Protein AF-A0A5N5UZD0-F1 (afdb_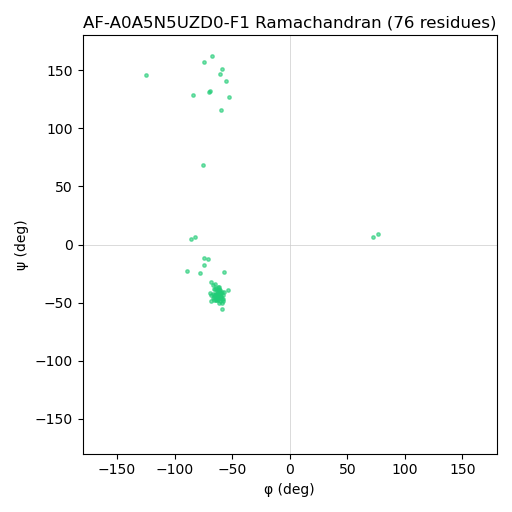monomer)

Organism: NCBI:txid1226750

Secondary structure (DSSP, 8-state):
-PPP----SB-TTSPBPHHHHHHHHHHHHHHHHHHHHHHHHSHHHHHHHHHHHHHHHHHHHHHHHHHHHHHHHHHH--

Sequence (78 aa):
MPVAPEDTGYTPGGVPTFESVREKIETRYGTAIGAAELAAETPEGRSVDELYEERQRAAAERLAQIRESMKKDMTKDQ

Foldseek 3Di:
DDDDPDPPCADPVRHGDPVSVVVVVVVVVVCVVVVVVVVCPDPVNVVVVVVVVVVVVVVVVVVVVVVVVVVVVVVVVD

Solvent-accessible surface area (backbone atoms only — not comparable to full-atom values): 4566 Å² total; per-residue (Å²): 130,87,78,74,84,73,89,74,40,46,44,98,87,70,46,70,34,70,67,43,53,50,53,52,49,53,53,51,52,58,48,55,64,53,46,56,56,56,49,44,71,33,74,68,36,46,52,52,52,51,55,50,50,51,51,51,50,54,52,52,52,53,52,50,53,51,55,49,51,54,52,52,53,60,66,70,80,108

pLDDT: mean 84.04, std 11.86, range [45.97, 97.25]

Mean predicted aligned error: 11.86 Å

Structure (mmCIF, N/CA/C/O backbone):
data_AF-A0A5N5UZD0-F1
#
_entry.id   AF-A0A5N5UZD0-F1
#
loop_
_atom_site.group_PDB
_atom_site.id
_atom_site.type_symbol
_atom_site.label_atom_id
_atom_site.label_alt_id
_atom_site.label_comp_id
_atom_site.label_asym_id
_atom_site.label_entity_id
_atom_site.label_seq_id
_atom_site.pdbx_PDB_ins_code
_atom_site.Cartn_x
_atom_site.Cartn_y
_atom_site.Cartn_z
_atom_site.occupancy
_atom_site.B_iso_or_equiv
_atom_site.auth_seq_id
_atom_site.auth_comp_id
_atom_site.auth_asym_id
_atom_site.auth_atom_id
_atom_site.pdbx_PDB_model_num
ATOM 1 N N . MET A 1 1 ? 29.231 11.186 -40.155 1.00 45.97 1 MET A N 1
ATOM 2 C CA . MET A 1 1 ? 29.730 10.346 -39.043 1.00 45.97 1 MET A CA 1
ATOM 3 C C . MET A 1 1 ? 28.726 9.219 -38.849 1.00 45.97 1 MET A C 1
ATOM 5 O O . MET A 1 1 ? 27.542 9.536 -38.910 1.00 45.97 1 MET A O 1
ATOM 9 N N . PRO A 1 2 ? 29.127 7.944 -38.697 1.00 54.59 2 PRO A N 1
ATOM 10 C CA . PRO A 1 2 ? 28.174 6.910 -38.310 1.00 54.59 2 PRO A CA 1
ATOM 11 C C . PRO A 1 2 ? 27.739 7.160 -36.859 1.00 54.59 2 PRO A C 1
ATOM 13 O O . PRO A 1 2 ? 28.578 7.445 -36.005 1.00 54.59 2 PRO A O 1
ATOM 16 N N . VAL A 1 3 ? 26.431 7.122 -36.614 1.00 59.59 3 VAL A N 1
ATOM 17 C CA . VAL A 1 3 ? 25.843 7.243 -35.275 1.00 59.59 3 VAL A CA 1
ATOM 18 C C . VAL A 1 3 ? 26.171 5.978 -34.477 1.00 59.59 3 VAL A C 1
ATOM 20 O O . VAL A 1 3 ? 26.055 4.869 -35.002 1.00 59.59 3 VAL A O 1
ATOM 23 N N . ALA A 1 4 ? 26.665 6.139 -33.249 1.00 61.91 4 ALA A N 1
ATOM 24 C CA . ALA A 1 4 ? 26.890 5.018 -32.339 1.00 61.91 4 ALA A CA 1
ATOM 25 C C . ALA A 1 4 ? 25.551 4.303 -32.070 1.00 61.91 4 ALA A C 1
ATOM 27 O O . ALA A 1 4 ? 24.519 4.975 -32.077 1.00 61.91 4 ALA A O 1
ATOM 28 N N . PRO A 1 5 ? 25.530 2.972 -31.868 1.00 60.41 5 PR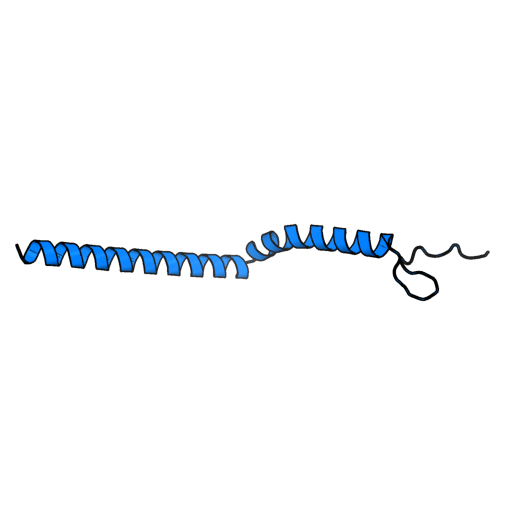O A N 1
ATOM 29 C CA . PRO A 1 5 ? 24.292 2.273 -31.556 1.00 60.41 5 PRO A CA 1
ATOM 30 C C . PRO A 1 5 ? 23.708 2.856 -30.268 1.00 60.41 5 PRO A C 1
ATOM 32 O O . PRO A 1 5 ? 24.329 2.795 -29.211 1.00 60.41 5 PRO A O 1
ATOM 35 N N . GLU A 1 6 ? 22.533 3.464 -30.400 1.00 63.34 6 GLU A N 1
ATOM 36 C CA . GLU A 1 6 ? 21.706 3.941 -29.300 1.00 63.34 6 GLU A CA 1
ATOM 37 C C . GLU A 1 6 ? 21.512 2.769 -28.316 1.00 63.34 6 GLU A C 1
ATOM 39 O O . GLU A 1 6 ? 21.096 1.680 -28.735 1.00 63.34 6 GLU A O 1
ATOM 44 N N . ASP A 1 7 ? 21.802 2.957 -27.026 1.00 69.44 7 ASP A N 1
ATOM 45 C CA . ASP A 1 7 ? 21.530 1.946 -25.995 1.00 69.44 7 ASP A CA 1
ATOM 46 C C . ASP A 1 7 ? 20.027 1.929 -25.692 1.00 69.44 7 ASP A C 1
ATOM 48 O O . ASP A 1 7 ? 19.537 2.408 -24.674 1.00 69.44 7 ASP A O 1
ATOM 52 N N . THR A 1 8 ? 19.252 1.467 -26.672 1.00 82.12 8 THR A N 1
ATOM 53 C CA . THR A 1 8 ? 17.787 1.484 -26.616 1.00 82.12 8 THR A CA 1
ATOM 54 C C . THR A 1 8 ? 17.231 0.482 -25.607 1.00 82.12 8 THR A C 1
ATOM 56 O O . THR A 1 8 ? 16.035 0.502 -25.329 1.00 82.12 8 THR A O 1
ATOM 59 N N . GLY A 1 9 ? 18.061 -0.435 -25.097 1.00 85.00 9 GLY A N 1
ATOM 60 C CA . GLY A 1 9 ? 17.605 -1.600 -24.344 1.00 85.00 9 GLY A CA 1
ATOM 61 C C . GLY A 1 9 ? 16.928 -2.672 -25.210 1.00 85.00 9 GLY A C 1
ATOM 62 O O . GLY A 1 9 ? 16.428 -3.661 -24.678 1.00 85.00 9 GLY A O 1
ATOM 63 N N . TYR A 1 10 ? 16.927 -2.520 -26.539 1.00 88.81 10 TYR A N 1
ATOM 64 C CA . TYR A 1 10 ? 16.395 -3.495 -27.489 1.00 88.81 10 TYR A CA 1
ATOM 65 C C . TYR A 1 10 ? 17.452 -3.880 -28.526 1.00 88.81 10 TYR A C 1
ATOM 67 O O . TYR A 1 10 ? 18.283 -3.086 -28.959 1.00 88.81 10 TYR A O 1
ATOM 75 N N . THR A 1 11 ? 17.405 -5.138 -28.948 1.00 87.62 11 THR A N 1
ATOM 76 C CA . THR A 1 11 ? 18.142 -5.629 -30.114 1.00 87.62 11 THR A CA 1
ATOM 77 C C . THR A 1 11 ? 17.589 -4.996 -31.401 1.00 87.62 11 THR A C 1
ATOM 79 O O . THR A 1 11 ? 16.434 -4.563 -31.421 1.00 87.62 11 THR A O 1
ATOM 82 N N . PRO A 1 12 ? 18.336 -5.016 -32.523 1.00 86.00 12 PRO A N 1
ATOM 83 C CA . PRO A 1 12 ? 17.841 -4.506 -33.807 1.00 86.00 12 PRO A CA 1
ATOM 84 C C . PRO A 1 12 ? 16.542 -5.169 -34.299 1.00 86.00 12 PRO A C 1
ATOM 86 O O . PRO A 1 12 ? 15.801 -4.573 -35.073 1.00 86.00 12 PRO A O 1
ATOM 89 N N . GLY A 1 13 ? 16.249 -6.393 -33.841 1.00 89.31 13 GLY A N 1
ATOM 90 C CA . GLY A 1 13 ? 14.991 -7.098 -34.113 1.00 89.31 13 GLY A CA 1
ATOM 91 C C . GLY A 1 13 ? 13.826 -6.694 -33.201 1.00 89.31 13 GLY A C 1
ATOM 92 O O . GLY A 1 13 ? 12.785 -7.342 -33.237 1.00 89.31 13 GLY A O 1
ATOM 93 N N . GLY A 1 14 ? 14.001 -5.678 -32.351 1.00 89.69 14 GLY A N 1
ATOM 94 C CA . GLY A 1 14 ? 12.985 -5.202 -31.410 1.00 89.69 14 GLY A CA 1
ATOM 95 C C . GLY A 1 14 ? 12.797 -6.088 -30.175 1.00 89.69 14 GLY A C 1
ATOM 96 O O . GLY A 1 14 ? 11.858 -5.878 -29.412 1.00 89.69 14 GLY A O 1
ATOM 97 N N . VAL A 1 15 ? 13.668 -7.078 -29.951 1.00 94.38 15 VAL A N 1
ATOM 98 C CA . VAL A 1 15 ? 13.622 -7.927 -28.748 1.00 94.38 15 VAL A CA 1
ATOM 99 C C . VAL A 1 15 ? 14.356 -7.216 -27.608 1.00 94.38 15 VAL A C 1
ATOM 101 O O . VAL A 1 15 ? 15.501 -6.820 -27.834 1.00 94.38 15 VAL A O 1
ATOM 104 N N . PRO A 1 16 ? 13.763 -7.066 -26.408 1.00 92.00 16 PRO A N 1
ATOM 105 C CA . PRO A 1 16 ? 14.444 -6.484 -25.253 1.00 92.00 16 PRO A CA 1
ATOM 106 C C . PRO A 1 16 ? 15.748 -7.214 -24.929 1.00 92.00 16 PRO A C 1
ATOM 108 O O . PRO A 1 16 ? 15.809 -8.445 -24.980 1.00 92.00 16 PRO A O 1
ATOM 111 N N . THR A 1 17 ? 16.784 -6.469 -24.557 1.00 93.00 17 THR A N 1
ATOM 112 C CA . THR A 1 17 ? 18.008 -7.058 -24.014 1.00 93.00 17 THR A CA 1
ATOM 113 C C . THR A 1 17 ? 17.769 -7.529 -22.583 1.00 93.00 17 THR A C 1
ATOM 115 O O . THR A 1 17 ? 16.876 -7.055 -21.877 1.00 93.00 17 THR A O 1
ATOM 118 N N . PHE A 1 18 ? 18.586 -8.478 -22.134 1.00 93.31 18 PHE A N 1
ATOM 119 C CA . PHE A 1 18 ? 18.503 -8.978 -20.767 1.00 93.31 18 PHE A CA 1
ATOM 120 C C . PHE A 1 18 ? 18.732 -7.873 -19.724 1.00 93.31 18 PHE A C 1
ATOM 122 O O . PHE A 1 18 ? 17.982 -7.798 -18.754 1.00 93.31 18 PHE A O 1
ATOM 129 N N . GLU A 1 19 ? 19.700 -6.983 -19.958 1.00 92.69 19 GLU A N 1
ATOM 130 C CA . GLU A 1 19 ? 19.974 -5.850 -19.066 1.00 92.69 19 GLU A CA 1
ATOM 131 C C . GLU A 1 19 ? 18.769 -4.905 -18.961 1.00 92.69 19 GLU A C 1
ATOM 133 O O . GLU A 1 19 ? 18.359 -4.572 -17.853 1.00 92.69 19 GLU A O 1
ATOM 138 N N . SER A 1 20 ? 18.104 -4.584 -20.079 1.00 91.44 20 SER A N 1
ATOM 139 C CA . SER A 1 20 ? 16.895 -3.744 -20.063 1.00 91.44 20 SER A CA 1
ATOM 140 C C . SER A 1 20 ? 15.746 -4.378 -19.271 1.00 91.44 20 SER A C 1
ATOM 142 O O . SER A 1 20 ? 15.028 -3.701 -18.531 1.00 91.44 20 SER A O 1
ATOM 144 N N . VAL A 1 21 ? 15.564 -5.697 -19.389 1.00 95.00 21 VAL A N 1
ATOM 145 C CA . VAL A 1 21 ? 14.546 -6.417 -18.610 1.00 95.00 21 VAL A CA 1
ATOM 146 C C . VAL A 1 21 ? 14.908 -6.439 -17.126 1.00 95.00 21 VAL A C 1
ATOM 148 O O . VAL A 1 21 ? 14.028 -6.199 -16.298 1.00 95.00 21 VAL A O 1
ATOM 151 N N . ARG A 1 22 ? 16.177 -6.691 -16.784 1.00 94.94 22 ARG A N 1
ATOM 152 C CA . ARG A 1 22 ? 16.671 -6.674 -15.401 1.00 94.94 22 ARG A CA 1
ATOM 153 C C . ARG A 1 22 ? 16.436 -5.311 -14.755 1.00 94.94 22 ARG A C 1
ATOM 155 O O . ARG A 1 22 ? 15.744 -5.244 -13.743 1.00 94.94 22 ARG A O 1
ATOM 162 N N . GLU A 1 23 ? 16.928 -4.241 -15.371 1.00 92.81 23 GLU A N 1
ATOM 163 C CA . GLU A 1 23 ? 16.793 -2.871 -14.867 1.00 92.81 23 GLU A CA 1
ATOM 164 C C . GLU A 1 2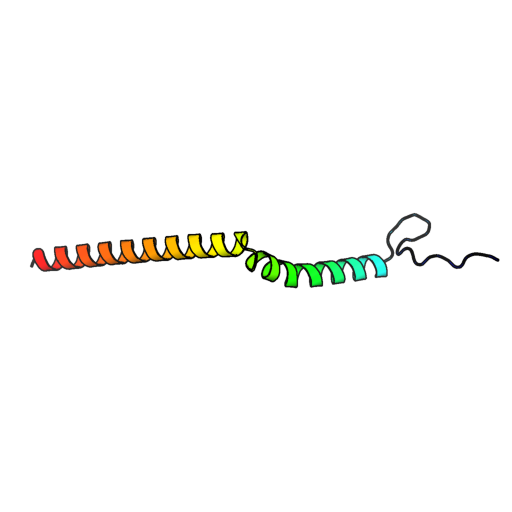3 ? 15.318 -2.490 -14.671 1.00 92.81 23 GLU A C 1
ATOM 166 O O . GLU A 1 23 ? 14.931 -1.907 -13.655 1.00 92.81 23 GLU A O 1
ATOM 171 N N . LYS A 1 24 ? 14.448 -2.889 -15.606 1.00 93.31 24 LYS A N 1
ATOM 172 C CA . LYS A 1 24 ? 13.004 -2.649 -15.513 1.00 93.31 24 LYS A CA 1
ATOM 173 C C . LYS A 1 24 ? 12.356 -3.396 -14.349 1.00 93.31 24 LYS A C 1
ATOM 175 O O . LYS A 1 24 ? 11.438 -2.859 -13.726 1.00 93.31 24 LYS A O 1
ATOM 180 N N . ILE A 1 25 ? 12.784 -4.628 -14.071 1.00 93.81 25 ILE A N 1
ATOM 181 C CA . ILE A 1 25 ? 12.300 -5.408 -12.925 1.00 93.81 25 ILE A CA 1
ATOM 182 C C . ILE A 1 25 ? 12.778 -4.770 -11.623 1.00 93.81 25 ILE A C 1
ATOM 184 O O . ILE A 1 25 ? 11.955 -4.544 -10.741 1.00 93.81 25 ILE A O 1
ATOM 188 N N . GLU A 1 26 ? 14.062 -4.436 -11.520 1.00 93.19 26 GLU A N 1
ATOM 189 C CA . GLU A 1 26 ? 14.649 -3.812 -10.330 1.00 93.19 26 GLU A CA 1
ATOM 190 C C . GLU A 1 26 ? 13.993 -2.464 -10.021 1.00 93.19 26 GLU A C 1
ATOM 192 O O . GLU A 1 26 ? 13.556 -2.233 -8.893 1.00 93.19 26 GLU A O 1
ATOM 197 N N . THR A 1 27 ? 13.806 -1.622 -11.041 1.00 89.62 27 THR A N 1
ATOM 198 C CA . THR A 1 27 ? 13.103 -0.339 -10.911 1.00 89.62 27 THR A CA 1
ATOM 199 C C . THR A 1 27 ? 11.678 -0.540 -10.402 1.00 89.62 27 THR A C 1
ATOM 201 O O . THR A 1 27 ? 11.273 0.082 -9.422 1.00 89.62 27 THR A O 1
ATOM 204 N N . ARG A 1 28 ? 10.907 -1.446 -11.024 1.00 88.56 28 ARG A N 1
ATOM 205 C CA . ARG A 1 28 ? 9.522 -1.722 -10.606 1.00 88.56 28 ARG A CA 1
ATOM 206 C C . ARG A 1 28 ? 9.444 -2.285 -9.197 1.00 88.56 28 ARG A C 1
ATOM 208 O O . ARG A 1 28 ? 8.537 -1.919 -8.459 1.00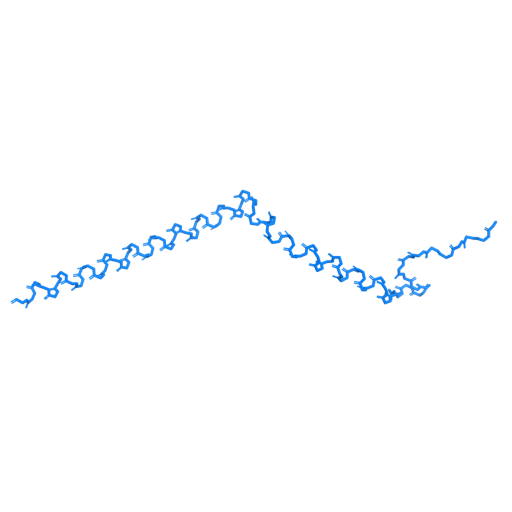 88.56 28 ARG A O 1
ATOM 215 N N . TYR A 1 29 ? 10.367 -3.169 -8.841 1.00 86.25 29 TYR A N 1
ATOM 216 C CA . TYR A 1 29 ? 10.432 -3.759 -7.515 1.00 86.25 29 TYR A CA 1
ATOM 217 C C . TYR A 1 29 ? 10.731 -2.693 -6.454 1.00 86.25 29 TYR A C 1
ATOM 219 O O . TYR A 1 29 ? 9.995 -2.588 -5.476 1.00 86.25 29 TYR A O 1
ATOM 227 N N . GLY A 1 30 ? 11.728 -1.835 -6.692 1.00 84.81 30 GLY A N 1
ATOM 228 C CA . GLY A 1 30 ? 12.042 -0.708 -5.811 1.00 84.81 30 GLY A CA 1
ATOM 229 C C . GLY A 1 30 ? 10.871 0.266 -5.655 1.00 84.81 30 GLY A C 1
ATOM 230 O O . GLY A 1 30 ? 10.532 0.647 -4.536 1.00 84.81 30 GLY A O 1
ATOM 231 N N . THR A 1 31 ? 10.190 0.618 -6.752 1.00 80.44 31 THR A N 1
ATOM 232 C CA . THR A 1 31 ? 8.988 1.465 -6.697 1.00 80.44 31 THR A CA 1
ATOM 233 C C . THR A 1 31 ? 7.848 0.797 -5.932 1.00 80.44 31 THR A C 1
ATOM 235 O O . THR A 1 31 ? 7.190 1.463 -5.142 1.00 80.44 31 THR A O 1
ATOM 238 N N . ALA A 1 32 ? 7.604 -0.500 -6.138 1.00 76.06 32 ALA A N 1
ATOM 239 C CA . ALA A 1 32 ? 6.506 -1.211 -5.486 1.00 76.06 32 ALA A CA 1
ATOM 240 C C . ALA A 1 32 ? 6.650 -1.239 -3.957 1.00 76.06 32 ALA A C 1
ATOM 242 O O . ALA A 1 32 ? 5.645 -1.113 -3.262 1.00 76.06 32 ALA A O 1
ATOM 243 N N . ILE A 1 33 ? 7.881 -1.352 -3.446 1.00 80.00 33 ILE A N 1
ATOM 244 C CA . ILE A 1 33 ? 8.153 -1.304 -2.004 1.00 80.00 33 ILE A CA 1
ATOM 245 C C . ILE A 1 33 ? 7.727 0.050 -1.417 1.00 80.00 33 ILE A C 1
ATOM 247 O O . ILE A 1 33 ? 6.971 0.078 -0.453 1.00 80.00 33 ILE A O 1
ATOM 251 N N . GLY A 1 34 ? 8.143 1.168 -2.019 1.00 73.25 34 GLY A N 1
ATOM 252 C CA . GLY A 1 34 ? 7.811 2.504 -1.499 1.00 73.25 34 GLY A CA 1
ATOM 253 C C . GLY A 1 34 ? 6.387 2.978 -1.819 1.00 73.25 34 GLY A C 1
ATOM 254 O O . GLY A 1 34 ? 5.826 3.807 -1.108 1.00 73.25 34 GLY A O 1
ATOM 255 N N . ALA A 1 35 ? 5.772 2.458 -2.884 1.00 74.12 35 ALA A N 1
ATOM 256 C CA . ALA A 1 35 ? 4.450 2.897 -3.322 1.00 74.12 35 ALA A CA 1
ATOM 257 C C . ALA A 1 35 ? 3.336 2.515 -2.339 1.00 74.12 35 ALA A C 1
ATOM 259 O O . ALA A 1 35 ? 2.368 3.260 -2.221 1.00 74.12 35 ALA A O 1
ATOM 260 N N . ALA A 1 36 ? 3.459 1.383 -1.638 1.00 71.31 36 ALA A N 1
ATOM 261 C CA . ALA A 1 36 ? 2.470 0.966 -0.645 1.00 71.31 36 ALA A CA 1
ATOM 262 C C . ALA A 1 36 ? 2.442 1.912 0.567 1.00 71.31 36 ALA A C 1
ATOM 264 O O . ALA A 1 36 ? 1.365 2.303 1.008 1.00 71.31 36 ALA A O 1
ATOM 265 N N . GLU A 1 37 ? 3.616 2.326 1.053 1.00 73.38 37 GLU A N 1
ATOM 266 C CA . GLU A 1 37 ? 3.748 3.288 2.155 1.00 73.38 37 GLU A CA 1
ATOM 267 C C . GLU A 1 37 ? 3.182 4.657 1.755 1.00 73.38 37 GLU A C 1
ATOM 269 O O . GLU A 1 37 ? 2.324 5.204 2.444 1.00 73.38 37 GLU A O 1
ATOM 274 N N . LEU A 1 38 ? 3.559 5.161 0.574 1.00 73.25 38 LEU A N 1
ATOM 275 C CA . LEU A 1 38 ? 3.028 6.422 0.047 1.00 73.25 38 LEU A CA 1
ATOM 276 C C . LEU A 1 38 ? 1.511 6.376 -0.176 1.00 73.25 38 LEU A C 1
ATOM 278 O O . LEU A 1 38 ? 0.822 7.360 0.083 1.00 73.25 38 LEU A O 1
ATOM 282 N N . ALA A 1 39 ? 0.981 5.246 -0.655 1.00 70.12 39 ALA A N 1
ATOM 283 C CA . ALA A 1 39 ? -0.455 5.058 -0.837 1.00 70.12 39 ALA A CA 1
ATOM 284 C C . ALA A 1 39 ? -1.204 5.057 0.504 1.00 70.12 39 ALA A C 1
ATOM 286 O O . ALA A 1 39 ? -2.284 5.642 0.587 1.00 70.12 39 ALA A O 1
ATOM 287 N N . ALA A 1 40 ? -0.630 4.465 1.555 1.00 72.06 40 ALA A N 1
ATOM 288 C CA . ALA A 1 40 ? -1.200 4.491 2.901 1.00 72.06 40 ALA A CA 1
ATOM 289 C C . ALA A 1 40 ? -1.211 5.908 3.507 1.00 72.06 40 ALA A C 1
ATOM 291 O O . ALA A 1 40 ? -2.165 6.286 4.181 1.00 72.06 40 ALA A O 1
ATOM 292 N N . GLU A 1 41 ? -0.204 6.737 3.215 1.00 72.81 41 GLU A N 1
ATOM 293 C CA . GLU A 1 41 ? -0.123 8.116 3.725 1.00 72.81 41 GLU A CA 1
ATOM 294 C C . GLU A 1 41 ? -1.085 9.109 3.039 1.00 72.81 41 GLU A C 1
ATOM 296 O O . GLU A 1 41 ? -1.307 10.227 3.539 1.00 72.81 41 GLU A O 1
ATOM 301 N N . THR A 1 42 ? -1.703 8.714 1.921 1.00 81.06 42 THR A N 1
ATOM 302 C CA . THR A 1 4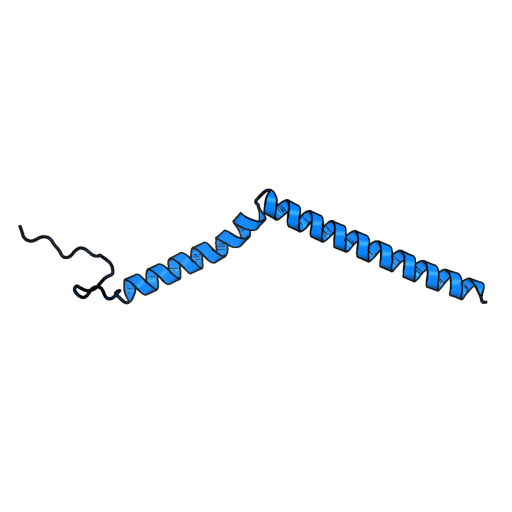2 ? -2.736 9.525 1.258 1.00 81.06 42 THR A CA 1
ATOM 303 C C . THR A 1 42 ? -3.925 9.799 2.193 1.00 81.06 42 THR A C 1
ATOM 305 O O . THR A 1 42 ? -4.206 9.003 3.094 1.00 81.06 42 THR A O 1
ATOM 308 N N . PRO A 1 43 ? -4.646 10.92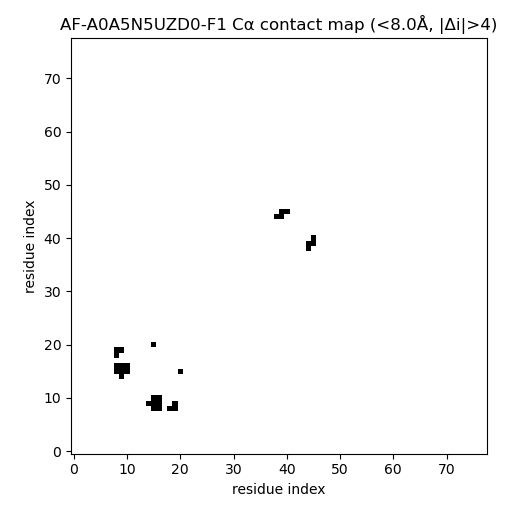5 2.026 1.00 77.00 43 PRO A N 1
ATOM 309 C CA . PRO A 1 43 ? -5.872 11.189 2.784 1.00 77.00 43 PRO A CA 1
ATOM 310 C C . PRO A 1 43 ? -6.897 10.050 2.681 1.00 77.00 43 PRO A C 1
ATOM 312 O O . PRO A 1 43 ? -7.526 9.690 3.673 1.00 77.00 43 PRO A O 1
ATOM 315 N N . GLU A 1 44 ? -7.030 9.456 1.495 1.00 77.56 44 GLU A N 1
ATOM 316 C CA . GLU A 1 44 ? -7.916 8.328 1.229 1.00 77.56 44 GLU A CA 1
ATOM 317 C C . GLU A 1 44 ? -7.448 7.067 1.969 1.00 77.56 44 GLU A C 1
ATOM 319 O O . GLU A 1 44 ? -8.262 6.420 2.627 1.00 77.56 44 GLU A O 1
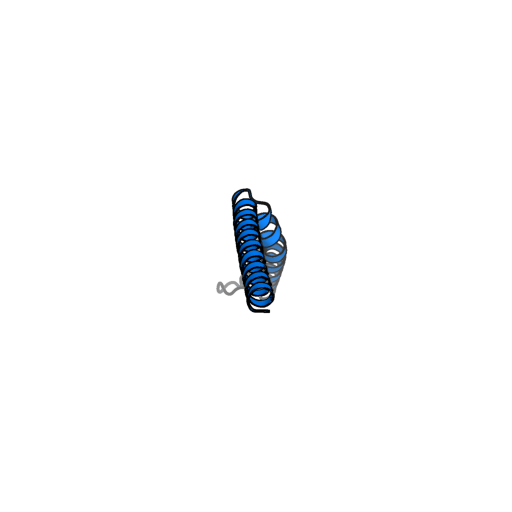ATOM 324 N N . GLY A 1 45 ? -6.148 6.752 1.924 1.00 75.62 45 GLY A N 1
ATOM 325 C CA . GLY A 1 45 ? -5.547 5.628 2.651 1.00 75.62 45 GLY A CA 1
ATOM 326 C C . GLY A 1 45 ? -5.772 5.728 4.159 1.00 75.62 45 GLY A C 1
ATOM 327 O O . GLY A 1 45 ? -6.317 4.806 4.765 1.00 75.62 45 GLY A O 1
ATOM 328 N N . ARG A 1 46 ? -5.492 6.901 4.740 1.00 78.56 46 ARG A N 1
ATOM 329 C CA . ARG A 1 46 ? -5.743 7.177 6.163 1.00 78.56 46 ARG A CA 1
ATOM 330 C C . ARG A 1 46 ? -7.213 7.013 6.549 1.00 78.56 46 ARG A C 1
ATOM 332 O O . ARG A 1 46 ? -7.499 6.421 7.583 1.00 78.56 46 ARG A O 1
ATOM 339 N N . SER A 1 47 ? -8.145 7.457 5.704 1.00 83.38 47 SER A N 1
ATOM 340 C CA . SER A 1 47 ? -9.580 7.293 5.980 1.00 83.38 47 SER A CA 1
ATOM 341 C C . SER A 1 47 ? -10.028 5.825 6.004 1.00 83.38 47 SER A C 1
ATOM 343 O O . SER A 1 47 ? -10.908 5.457 6.780 1.00 83.38 47 SER A O 1
ATOM 345 N N . VAL A 1 48 ? -9.423 4.966 5.176 1.00 83.75 48 VAL A N 1
ATOM 346 C CA . VAL A 1 48 ? -9.734 3.528 5.142 1.00 83.75 48 VAL A CA 1
ATOM 347 C C . VAL A 1 48 ? -9.248 2.839 6.416 1.00 83.75 48 VAL A C 1
ATOM 349 O O . VAL A 1 48 ? -9.990 2.032 6.982 1.00 83.75 48 VAL A O 1
ATOM 352 N N . ASP A 1 49 ? -8.050 3.185 6.887 1.00 81.50 49 ASP A N 1
ATOM 353 C CA . ASP A 1 49 ? -7.505 2.661 8.141 1.00 81.50 49 ASP A CA 1
ATOM 354 C C . ASP A 1 49 ? -8.340 3.113 9.347 1.00 81.50 49 ASP A C 1
ATOM 356 O O . ASP A 1 49 ? -8.717 2.286 10.178 1.00 81.50 49 ASP A O 1
ATOM 360 N N . GLU A 1 50 ? -8.735 4.388 9.402 1.00 85.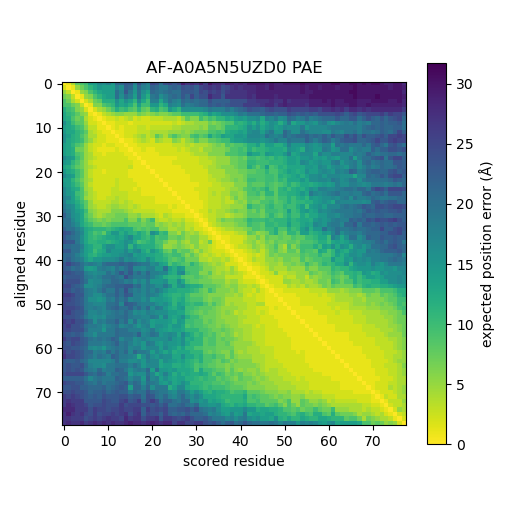06 50 GLU A N 1
ATOM 361 C CA . GLU A 1 50 ? -9.615 4.919 10.452 1.00 85.06 50 GLU A CA 1
ATOM 362 C C . GLU A 1 50 ? -10.970 4.193 10.492 1.00 85.06 50 GLU A C 1
ATOM 364 O O . GLU A 1 50 ? -11.416 3.756 11.557 1.00 85.06 50 GLU A O 1
ATOM 369 N N . LEU A 1 51 ? -11.607 3.993 9.331 1.00 86.75 51 LEU A N 1
ATOM 370 C CA . LEU A 1 51 ? -12.863 3.240 9.220 1.00 86.75 51 LEU A CA 1
ATOM 371 C C . LEU A 1 51 ? -12.700 1.782 9.670 1.00 86.75 51 LEU A C 1
ATOM 373 O O . LEU A 1 51 ? -13.599 1.204 10.294 1.00 86.75 51 LEU A O 1
ATOM 377 N N . TYR A 1 52 ? -11.564 1.162 9.346 1.00 89.12 52 TYR A N 1
ATOM 378 C CA . TYR A 1 52 ? -11.257 -0.193 9.782 1.00 89.12 52 TYR A CA 1
ATOM 379 C C . TYR A 1 52 ? -11.086 -0.264 11.305 1.00 89.12 52 TYR A C 1
ATOM 381 O O . TYR A 1 52 ? -11.702 -1.121 11.945 1.00 89.12 52 TYR A O 1
ATOM 389 N N . GLU A 1 53 ? -10.315 0.647 11.901 1.00 92.62 53 GLU A N 1
ATOM 390 C CA . GLU A 1 53 ? -10.126 0.732 13.351 1.00 92.62 53 GLU A CA 1
ATOM 391 C C . GLU A 1 53 ? -11.436 0.992 14.099 1.00 92.62 53 GLU A C 1
ATOM 393 O O . GLU A 1 53 ? -11.710 0.339 15.112 1.00 92.62 53 GLU A O 1
ATOM 398 N N . GLU A 1 54 ? -12.274 1.900 13.596 1.00 92.06 54 GLU A N 1
ATOM 399 C CA . GLU A 1 54 ? -13.588 2.186 14.168 1.00 92.06 54 GLU A CA 1
ATOM 400 C C . GLU A 1 54 ? -14.466 0.930 14.167 1.00 92.06 54 GLU A C 1
ATOM 402 O O . GLU A 1 54 ? -15.047 0.564 15.195 1.00 92.06 54 GLU A O 1
ATOM 407 N N . ARG A 1 55 ? -14.491 0.195 13.048 1.00 94.00 55 ARG A N 1
ATOM 408 C CA . ARG A 1 55 ? -15.228 -1.069 12.942 1.00 94.00 55 ARG A CA 1
ATOM 409 C C . ARG A 1 55 ? -14.709 -2.119 13.924 1.00 94.00 55 ARG A C 1
ATOM 411 O O . ARG A 1 55 ? -15.516 -2.820 14.539 1.00 94.00 55 ARG A O 1
ATOM 418 N N . GLN A 1 56 ? -13.391 -2.244 14.081 1.00 95.38 56 GLN A N 1
ATOM 419 C CA . GLN A 1 56 ? -12.793 -3.177 15.042 1.00 95.38 56 GLN A CA 1
ATOM 420 C C . GLN A 1 56 ? -13.142 -2.798 16.482 1.00 95.38 56 GLN A C 1
ATOM 422 O O . GLN A 1 56 ? -13.518 -3.665 17.274 1.00 95.38 56 GLN A O 1
ATOM 427 N N . ARG A 1 57 ? -13.088 -1.505 16.817 1.00 94.81 57 ARG A N 1
ATOM 428 C CA . ARG A 1 57 ? -13.459 -0.994 18.140 1.00 94.81 57 ARG A CA 1
ATOM 429 C C . ARG A 1 57 ? -14.927 -1.269 18.450 1.00 94.81 57 ARG A C 1
ATOM 431 O O . ARG A 1 57 ? -15.223 -1.822 19.506 1.00 94.81 57 ARG A O 1
ATOM 438 N N . ALA A 1 58 ? -15.825 -0.969 17.512 1.00 95.56 58 ALA A N 1
ATOM 439 C CA . ALA A 1 58 ? -17.253 -1.234 17.655 1.00 95.56 58 ALA A CA 1
ATOM 440 C C . ALA A 1 58 ? -17.543 -2.737 17.831 1.00 95.56 58 ALA A C 1
ATOM 442 O O . ALA A 1 58 ? -18.341 -3.132 18.684 1.00 95.56 58 ALA A O 1
ATOM 443 N N . ALA A 1 59 ? -16.858 -3.599 17.072 1.00 95.50 59 ALA A N 1
ATOM 444 C CA . ALA A 1 59 ? -16.975 -5.047 17.225 1.00 95.50 59 ALA A CA 1
ATOM 445 C C . ALA A 1 59 ? -16.479 -5.524 18.602 1.00 95.50 59 ALA A C 1
ATOM 447 O O . ALA A 1 59 ? -17.149 -6.327 19.258 1.00 95.50 59 ALA A O 1
ATOM 448 N N . ALA A 1 60 ? -15.337 -5.012 19.067 1.00 96.62 60 ALA A N 1
ATOM 449 C CA . ALA A 1 60 ? -14.774 -5.347 20.371 1.00 96.62 60 ALA A CA 1
ATOM 450 C C . ALA A 1 60 ? -15.687 -4.907 21.525 1.00 96.62 60 ALA A C 1
ATOM 452 O O . ALA A 1 60 ? -15.936 -5.693 22.442 1.00 96.62 60 ALA A O 1
ATOM 453 N N . GLU A 1 61 ? -16.237 -3.693 21.457 1.00 96.88 61 GLU A N 1
ATOM 454 C CA . GLU A 1 61 ? -17.196 -3.184 22.438 1.00 96.88 61 GLU A CA 1
ATOM 455 C C . GLU A 1 61 ? -18.453 -4.057 22.476 1.00 96.88 61 GLU A C 1
ATOM 457 O O . GLU A 1 61 ? -18.897 -4.478 23.547 1.00 96.88 61 GLU A O 1
ATOM 462 N N . ARG A 1 62 ? -18.987 -4.425 21.306 1.00 95.75 62 ARG A N 1
ATOM 463 C CA . ARG A 1 62 ? -20.170 -5.283 21.241 1.00 95.75 62 ARG A CA 1
ATOM 464 C C . ARG A 1 62 ? -19.917 -6.658 21.857 1.00 95.75 62 ARG A C 1
ATOM 466 O O . ARG A 1 62 ? -20.765 -7.168 22.588 1.00 95.75 62 ARG A O 1
ATOM 473 N N . LEU A 1 63 ? -18.747 -7.248 21.610 1.00 97.25 63 LEU A N 1
ATOM 474 C CA . LEU A 1 63 ? -18.343 -8.508 22.238 1.00 97.25 63 LEU A CA 1
ATOM 475 C C . LEU A 1 63 ? -18.187 -8.372 23.758 1.00 97.25 63 LEU A C 1
ATOM 477 O O . LEU A 1 63 ? -18.549 -9.296 24.488 1.00 97.25 63 LEU A O 1
ATOM 481 N N . ALA A 1 64 ? -17.673 -7.241 24.246 1.00 96.88 64 ALA A N 1
ATOM 482 C CA . ALA A 1 64 ? -17.569 -6.971 25.677 1.00 96.88 64 ALA A CA 1
ATOM 483 C C . ALA A 1 64 ? -18.954 -6.905 26.339 1.00 96.88 64 ALA A C 1
ATOM 485 O O . ALA A 1 64 ? -19.175 -7.597 27.333 1.00 96.88 64 ALA A O 1
ATOM 486 N N . GLN A 1 65 ? -19.904 -6.184 25.734 1.00 95.56 65 GLN A N 1
ATOM 487 C CA . GLN A 1 65 ? -21.293 -6.111 26.206 1.00 95.56 65 GLN A CA 1
ATOM 488 C C . GLN A 1 65 ? -21.954 -7.497 26.264 1.00 95.56 65 GLN A C 1
ATOM 490 O O . GLN A 1 65 ? -22.613 -7.830 27.248 1.00 95.56 65 GLN A O 1
ATOM 495 N N . ILE A 1 66 ? -21.756 -8.337 25.239 1.00 96.56 66 ILE A N 1
ATOM 496 C CA . ILE A 1 66 ? -22.291 -9.709 25.227 1.00 96.56 66 ILE A CA 1
ATOM 497 C C . ILE A 1 66 ? -21.715 -10.516 26.395 1.00 96.56 66 ILE A C 1
ATOM 499 O O . ILE A 1 66 ? -22.469 -11.132 27.148 1.00 96.56 66 ILE A O 1
ATOM 503 N N . ARG A 1 67 ? -20.393 -10.483 26.596 1.00 95.62 67 ARG A N 1
ATOM 504 C CA . ARG A 1 67 ? -19.747 -11.198 27.710 1.00 95.62 67 ARG A CA 1
ATOM 505 C C . ARG A 1 67 ? -20.245 -10.719 29.070 1.00 95.62 67 ARG A C 1
ATOM 507 O O . ARG A 1 67 ? -20.410 -11.537 29.970 1.00 95.62 67 ARG A O 1
ATOM 514 N N . GLU A 1 68 ? -20.467 -9.419 29.230 1.00 96.00 68 GLU A N 1
ATOM 515 C CA . GLU A 1 68 ? -21.024 -8.861 30.460 1.00 96.00 68 GLU A CA 1
ATOM 516 C C . GLU A 1 68 ? -22.464 -9.329 30.687 1.00 96.00 68 GLU A C 1
ATOM 518 O O . GLU A 1 68 ? -22.775 -9.791 31.784 1.00 96.00 68 GLU A O 1
ATOM 523 N N . SER A 1 69 ? -23.314 -9.296 29.652 1.00 93.75 69 SER A N 1
ATOM 524 C CA . SER A 1 69 ? -24.693 -9.792 29.749 1.00 93.75 69 SER A CA 1
ATOM 525 C C . SER A 1 69 ? -24.741 -11.263 30.165 1.00 93.75 69 SER A C 1
ATOM 527 O O . SER A 1 69 ?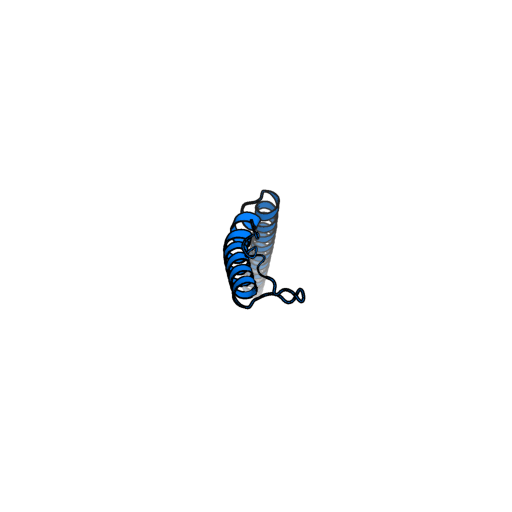 -25.396 -11.588 31.149 1.00 93.75 69 SER A O 1
ATOM 529 N N . MET A 1 70 ? -23.925 -12.120 29.540 1.00 94.44 70 MET A N 1
ATOM 530 C CA . MET A 1 70 ? -23.831 -13.540 29.893 1.00 94.44 70 MET A CA 1
ATOM 531 C C . MET A 1 70 ? -23.382 -13.760 31.341 1.00 94.44 70 MET A C 1
ATOM 533 O O . MET A 1 70 ? -23.923 -14.620 32.031 1.00 94.44 70 MET A O 1
ATOM 537 N N . LYS A 1 71 ? -22.401 -12.985 31.828 1.00 94.12 71 LYS A N 1
ATOM 538 C CA . LYS A 1 71 ? -21.975 -13.055 33.235 1.00 94.12 71 LYS A CA 1
ATOM 539 C C . LYS A 1 71 ? -23.089 -12.622 34.180 1.00 94.12 71 LYS A C 1
ATOM 541 O O . LYS A 1 71 ? -23.280 -13.249 35.214 1.00 94.12 71 LYS A O 1
ATOM 546 N N . LYS A 1 72 ? -23.798 -11.542 33.847 1.00 91.69 72 LYS A N 1
ATOM 547 C CA . LYS A 1 72 ? -24.886 -11.013 34.668 1.00 91.69 72 LYS A CA 1
ATOM 548 C C . LYS A 1 72 ? -26.049 -11.994 34.759 1.00 91.69 72 LYS A C 1
ATOM 550 O O . LYS A 1 72 ? -26.562 -12.179 35.856 1.00 91.69 72 LYS A O 1
ATOM 555 N N . ASP A 1 73 ? -26.427 -12.613 33.644 1.00 88.06 73 ASP A N 1
ATOM 556 C CA . ASP A 1 73 ? -27.483 -13.625 33.604 1.00 88.06 73 ASP A CA 1
ATOM 557 C C . ASP A 1 73 ? -27.096 -14.839 34.465 1.00 88.06 73 ASP A C 1
ATOM 559 O O . ASP A 1 73 ? -27.861 -15.240 35.336 1.00 88.06 73 ASP A O 1
ATOM 563 N N . MET A 1 74 ? -25.853 -15.323 34.346 1.00 81.75 74 MET A N 1
ATOM 564 C CA . MET A 1 74 ? -25.343 -16.442 35.150 1.00 81.75 74 MET A CA 1
ATOM 565 C C . MET A 1 74 ? -25.330 -16.158 36.663 1.00 81.75 74 MET A C 1
ATOM 567 O O . MET A 1 74 ? -25.620 -17.049 37.452 1.00 81.75 74 MET A O 1
ATOM 571 N N . THR A 1 75 ? -25.023 -14.926 37.081 1.00 80.69 75 THR A N 1
ATOM 572 C CA . THR A 1 75 ? -25.076 -14.529 38.502 1.00 80.69 75 THR A CA 1
ATOM 573 C C . THR A 1 75 ? -26.509 -14.338 39.013 1.00 80.69 75 THR A C 1
ATOM 575 O O . THR A 1 75 ? -26.721 -14.285 40.218 1.00 80.69 75 THR A O 1
ATOM 578 N N . LYS A 1 76 ? -27.496 -14.180 38.123 1.00 71.75 76 LYS A N 1
ATOM 579 C CA . LYS A 1 76 ? -28.899 -13.937 38.489 1.00 71.75 76 LYS A CA 1
ATOM 580 C C . LYS A 1 76 ? -29.705 -15.229 38.666 1.00 71.75 76 LYS A C 1
ATOM 582 O O . LYS A 1 76 ? -30.719 -15.198 39.355 1.00 71.75 76 LYS A O 1
ATOM 587 N N . ASP A 1 77 ? -29.251 -16.320 38.051 1.00 68.12 77 ASP A N 1
ATOM 588 C CA . ASP A 1 77 ? -29.818 -17.673 38.171 1.00 68.12 77 ASP A CA 1
ATOM 589 C C . ASP A 1 77 ? -29.271 -18.468 39.383 1.00 68.12 77 ASP A C 1
ATOM 591 O O . ASP A 1 77 ? -29.603 -19.645 39.546 1.00 68.12 77 ASP A O 1
ATOM 595 N N . GLN A 1 78 ? -28.443 -17.845 40.233 1.00 54.97 78 GLN A N 1
ATOM 596 C CA . GLN A 1 78 ? -27.861 -18.427 41.451 1.00 54.97 78 GLN A CA 1
ATOM 597 C C . GLN A 1 78 ? -28.481 -17.824 42.716 1.00 54.97 78 GLN A C 1
ATOM 599 O O . GLN A 1 78 ? -28.696 -18.597 43.678 1.00 54.97 78 GLN A O 1
#

Radius of gyration: 29.06 Å; Cα contacts (8 Å, |Δi|>4): 15; chains: 1; bounding box: 60×30×80 Å